Protein AF-A0A6J7LC42-F1 (afdb_monomer_lite)

Foldseek 3Di:
DVQVVVQVVQQVVCVVVVHDRDDRDDVVVCVVVVVVVVVVVVVVVVVVVVCCVVPNDDPPD

pLDDT: mean 85.82, std 9.2, range [67.62, 98.5]

Sequence (61 aa):
MAVAIADGIRSFWAKRRGREKPAPIDVEKLTPITIVVFVLLAALSLLLLAADIFNPVQLNL

Structure (mmCIF, N/CA/C/O backbone):
data_AF-A0A6J7LC42-F1
#
_entry.id   AF-A0A6J7LC42-F1
#
loop_
_atom_site.group_PDB
_atom_site.id
_atom_site.type_symbol
_atom_site.label_atom_id
_atom_site.label_alt_id
_atom_site.label_comp_id
_atom_site.label_asym_id
_atom_site.label_entity_id
_atom_site.label_seq_id
_atom_site.pdbx_PDB_ins_code
_atom_site.Cartn_x
_atom_site.Cartn_y
_atom_site.Cartn_z
_atom_site.occupancy
_atom_site.B_iso_or_equiv
_atom_site.auth_seq_id
_atom_site.auth_comp_id
_atom_site.auth_asym_id
_atom_site.auth_atom_id
_atom_site.pdbx_PDB_model_num
ATOM 1 N N . MET A 1 1 ? 9.506 8.705 -6.618 1.00 67.62 1 MET A N 1
ATOM 2 C CA . MET A 1 1 ? 10.898 8.246 -6.382 1.00 67.62 1 MET A CA 1
ATOM 3 C C . MET A 1 1 ? 11.060 6.734 -6.565 1.00 67.62 1 MET A C 1
ATOM 5 O O . MET A 1 1 ? 11.882 6.349 -7.380 1.00 67.62 1 MET A O 1
ATOM 9 N N . ALA A 1 2 ? 10.262 5.873 -5.914 1.00 74.56 2 ALA A N 1
ATOM 10 C CA . ALA A 1 2 ? 10.404 4.407 -6.014 1.00 74.56 2 ALA A CA 1
ATOM 11 C C . ALA A 1 2 ? 10.285 3.833 -7.444 1.00 74.56 2 ALA A C 1
ATOM 13 O O . ALA A 1 2 ? 11.106 3.015 -7.851 1.00 74.56 2 ALA A O 1
ATOM 14 N N . VAL A 1 3 ? 9.314 4.307 -8.232 1.00 75.88 3 VAL A N 1
ATOM 15 C CA . VAL A 1 3 ? 9.104 3.838 -9.615 1.00 75.88 3 VAL A CA 1
ATOM 16 C C . VAL A 1 3 ? 10.276 4.206 -10.528 1.00 75.88 3 VAL A C 1
ATOM 18 O O . VAL A 1 3 ? 10.774 3.365 -11.264 1.00 75.88 3 VAL A O 1
ATOM 21 N N . ALA A 1 4 ? 10.797 5.429 -10.400 1.00 76.81 4 ALA A N 1
ATOM 22 C CA . ALA A 1 4 ? 11.961 5.883 -11.158 1.00 76.81 4 ALA A CA 1
ATOM 23 C C . ALA A 1 4 ? 13.239 5.095 -10.813 1.00 76.81 4 ALA A C 1
ATOM 25 O O . ALA A 1 4 ? 14.063 4.853 -11.690 1.00 76.81 4 ALA A O 1
ATOM 26 N N . ILE A 1 5 ? 13.396 4.658 -9.557 1.00 81.38 5 ILE A N 1
ATOM 27 C CA . ILE A 1 5 ? 14.506 3.786 -9.142 1.00 81.38 5 ILE A CA 1
ATOM 28 C C . ILE A 1 5 ? 14.346 2.394 -9.768 1.00 81.38 5 ILE A C 1
ATOM 30 O O . ILE A 1 5 ? 15.305 1.864 -10.329 1.00 81.38 5 ILE A O 1
ATOM 34 N N . ALA A 1 6 ? 13.140 1.821 -9.733 1.00 79.94 6 ALA A N 1
ATOM 35 C CA . ALA A 1 6 ? 12.853 0.523 -10.344 1.00 79.94 6 ALA A CA 1
ATOM 36 C C . ALA A 1 6 ? 13.073 0.535 -11.870 1.00 79.94 6 ALA A C 1
ATOM 38 O O . ALA A 1 6 ? 13.696 -0.382 -12.414 1.00 79.94 6 ALA A O 1
ATOM 39 N N . ASP A 1 7 ? 12.646 1.602 -12.547 1.00 81.38 7 ASP A N 1
ATOM 40 C CA . ASP A 1 7 ? 12.898 1.812 -13.975 1.00 81.38 7 ASP A CA 1
ATOM 41 C C . ASP A 1 7 ? 14.377 2.078 -14.274 1.00 81.38 7 ASP A C 1
ATOM 43 O O . ASP A 1 7 ? 14.917 1.569 -15.261 1.00 81.38 7 ASP A O 1
ATOM 47 N N . GLY A 1 8 ? 15.079 2.809 -13.406 1.00 80.56 8 GLY A N 1
ATOM 48 C CA . GLY A 1 8 ? 16.528 2.997 -13.484 1.00 80.56 8 GLY A CA 1
ATOM 49 C C . GLY A 1 8 ? 17.284 1.667 -13.424 1.00 80.56 8 GLY A C 1
ATOM 50 O O . GLY A 1 8 ? 18.136 1.394 -14.270 1.00 80.56 8 GLY A O 1
ATOM 51 N N . ILE A 1 9 ? 16.910 0.784 -12.496 1.00 83.06 9 ILE A N 1
ATOM 52 C CA . ILE A 1 9 ? 17.509 -0.551 -12.351 1.00 83.06 9 ILE A CA 1
ATOM 53 C C . ILE A 1 9 ? 17.195 -1.430 -13.569 1.00 83.06 9 ILE A C 1
ATOM 55 O O . ILE A 1 9 ? 18.098 -2.066 -14.123 1.00 83.06 9 ILE A O 1
ATOM 59 N N . ARG A 1 10 ? 15.935 -1.452 -14.026 1.00 81.19 10 ARG A N 1
ATOM 60 C CA . ARG A 1 10 ? 15.511 -2.230 -15.203 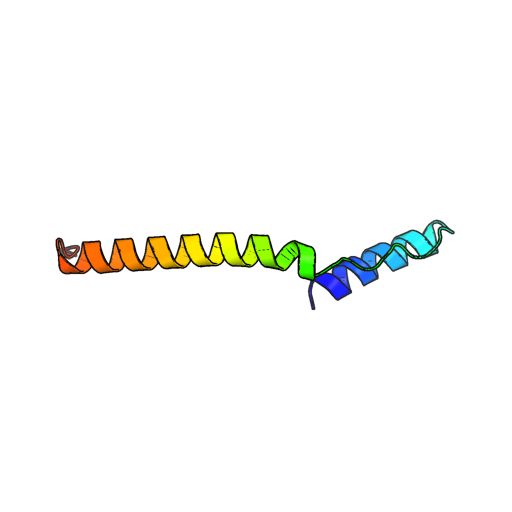1.00 81.19 10 ARG A CA 1
ATOM 61 C C . ARG A 1 10 ? 16.189 -1.765 -16.486 1.00 81.19 10 ARG A C 1
ATOM 63 O O . ARG A 1 10 ? 16.658 -2.596 -17.262 1.00 81.19 10 ARG A O 1
ATOM 70 N N . SER A 1 11 ? 16.269 -0.456 -16.700 1.00 79.81 11 SER A N 1
ATOM 71 C CA . SER A 1 11 ? 16.921 0.121 -17.877 1.00 79.81 11 SER A CA 1
ATOM 72 C C . SER A 1 11 ? 18.432 -0.107 -17.874 1.00 79.81 11 SER A C 1
ATOM 74 O O . SER A 1 11 ? 18.992 -0.434 -18.921 1.00 79.81 11 SER A O 1
ATOM 76 N N . PHE A 1 12 ? 19.084 -0.043 -16.709 1.00 79.81 12 PHE A N 1
ATOM 77 C CA . PHE A 1 12 ? 20.496 -0.397 -16.563 1.00 79.81 12 PHE A CA 1
ATOM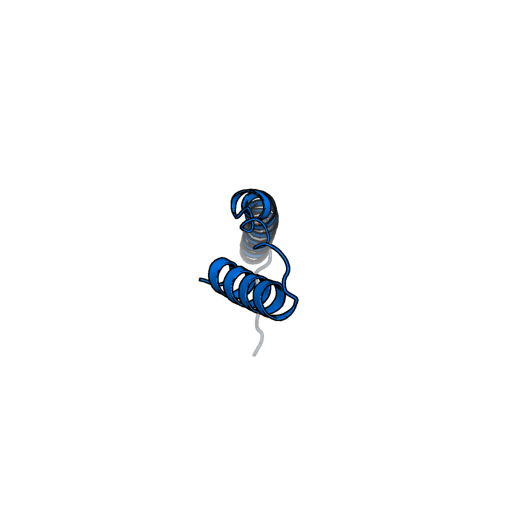 78 C C . PHE A 1 12 ? 20.751 -1.872 -16.909 1.00 79.81 12 PHE A C 1
ATOM 80 O O . PHE A 1 12 ? 21.651 -2.188 -17.690 1.00 79.81 12 PHE A O 1
ATOM 87 N N . TRP A 1 13 ? 19.913 -2.781 -16.405 1.00 80.38 13 TRP A N 1
ATOM 88 C CA . TRP A 1 13 ? 19.994 -4.212 -16.716 1.00 80.38 13 TRP A CA 1
ATOM 89 C C . TRP A 1 13 ? 19.690 -4.548 -18.183 1.00 80.38 13 TRP A C 1
ATOM 91 O O . TRP A 1 13 ? 20.284 -5.478 -18.730 1.00 80.38 13 TRP A O 1
ATOM 101 N N . ALA A 1 14 ? 18.773 -3.822 -18.827 1.00 80.62 14 ALA A N 1
ATOM 102 C CA . ALA A 1 14 ? 18.470 -3.988 -20.249 1.00 80.62 14 ALA A CA 1
ATOM 103 C C . ALA A 1 14 ? 19.635 -3.519 -21.130 1.00 80.62 14 ALA A C 1
ATOM 105 O O . ALA A 1 14 ? 20.085 -4.272 -21.994 1.00 80.62 14 ALA A O 1
ATOM 106 N N . LYS A 1 15 ? 20.212 -2.351 -20.813 1.00 78.19 15 LYS A N 1
ATOM 107 C CA . LYS A 1 15 ? 21.397 -1.807 -21.491 1.00 78.19 15 LYS A CA 1
ATOM 108 C C . LYS A 1 15 ? 22.601 -2.745 -21.371 1.00 78.19 15 LYS A C 1
ATOM 110 O O . LYS A 1 15 ? 23.308 -2.962 -22.348 1.00 78.19 15 LYS A O 1
ATOM 115 N N . ARG A 1 16 ? 22.796 -3.370 -20.202 1.00 81.12 16 ARG A N 1
ATOM 116 C CA . ARG A 1 16 ? 23.874 -4.351 -19.977 1.00 81.12 16 ARG A CA 1
ATOM 117 C C . ARG A 1 16 ? 23.667 -5.677 -20.722 1.00 81.12 16 ARG A C 1
ATOM 119 O O . ARG A 1 16 ? 24.639 -6.367 -20.994 1.00 81.12 16 ARG A O 1
ATOM 126 N N . ARG A 1 17 ? 22.421 -6.028 -21.057 1.00 81.62 17 ARG A N 1
ATOM 127 C CA . ARG A 1 17 ? 22.063 -7.215 -21.857 1.00 81.62 17 ARG A CA 1
ATOM 128 C C . ARG A 1 17 ? 21.887 -6.919 -23.354 1.00 81.62 17 ARG A C 1
ATOM 130 O O . ARG A 1 17 ? 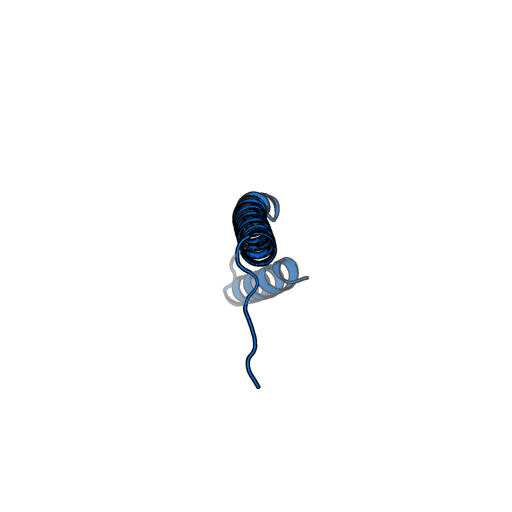21.422 -7.797 -24.072 1.00 81.62 17 ARG A O 1
ATOM 137 N N . GLY A 1 18 ? 22.218 -5.708 -23.817 1.00 77.31 18 GLY A N 1
ATOM 138 C CA . GLY A 1 18 ? 22.071 -5.307 -25.223 1.00 77.31 18 GLY A CA 1
ATOM 139 C C . GLY A 1 18 ? 20.619 -5.276 -25.716 1.00 77.31 18 GLY A C 1
ATOM 140 O O . GLY A 1 18 ? 20.382 -5.350 -26.916 1.00 77.31 18 GLY A O 1
ATOM 141 N N . ARG A 1 19 ? 19.644 -5.211 -24.800 1.00 73.81 19 ARG A N 1
ATOM 142 C CA . ARG A 1 19 ? 18.214 -5.149 -25.124 1.00 73.81 19 ARG A CA 1
ATOM 143 C C . ARG A 1 19 ? 17.721 -3.710 -25.074 1.00 73.81 19 ARG A C 1
ATOM 145 O O . ARG A 1 19 ? 18.225 -2.900 -24.295 1.00 73.81 19 ARG A O 1
ATOM 152 N N . GLU A 1 20 ? 16.718 -3.420 -25.892 1.00 70.56 20 GLU A N 1
ATOM 153 C CA . GLU A 1 20 ? 16.043 -2.125 -25.900 1.00 70.56 20 GLU A CA 1
ATOM 154 C C . GLU A 1 20 ? 15.471 -1.782 -24.518 1.00 70.56 20 GLU A C 1
ATOM 156 O O . GLU A 1 20 ? 15.198 -2.655 -23.684 1.00 70.56 20 GLU A O 1
ATOM 161 N N . LYS A 1 21 ? 15.347 -0.478 -24.251 1.00 72.62 21 LYS A N 1
ATOM 162 C CA . LYS A 1 21 ? 14.923 0.031 -22.947 1.00 72.62 21 LYS A CA 1
ATOM 163 C C . LYS A 1 21 ? 13.499 -0.472 -22.643 1.00 72.62 21 LYS A C 1
ATOM 165 O O . LYS A 1 21 ? 12.612 -0.257 -23.464 1.00 72.62 21 LYS A O 1
ATOM 170 N N . PRO A 1 22 ? 13.261 -1.116 -21.485 1.00 72.81 22 PRO A N 1
ATOM 171 C CA . PRO A 1 22 ? 11.930 -1.579 -21.118 1.00 72.81 22 PRO A CA 1
ATOM 172 C C . PRO A 1 22 ? 10.983 -0.385 -20.963 1.00 72.81 22 PRO A C 1
ATOM 174 O O . PRO A 1 22 ? 11.413 0.694 -20.545 1.00 72.81 22 PRO A O 1
ATOM 177 N N . ALA A 1 23 ? 9.710 -0.591 -21.311 1.00 77.00 23 ALA A N 1
ATOM 178 C CA . ALA A 1 23 ? 8.672 0.426 -21.179 1.00 77.00 23 ALA A CA 1
ATOM 179 C C . ALA A 1 23 ? 8.601 0.954 -19.729 1.00 77.00 23 ALA A C 1
ATOM 181 O O . ALA A 1 23 ? 8.776 0.153 -18.801 1.00 77.00 23 ALA A O 1
ATOM 182 N N . PRO A 1 24 ? 8.359 2.268 -19.530 1.00 77.88 24 PRO A N 1
ATOM 183 C CA . PRO A 1 24 ? 8.189 2.848 -18.202 1.00 77.88 24 PRO A CA 1
ATOM 184 C C . PRO A 1 24 ? 7.093 2.133 -17.415 1.00 77.88 24 PRO A C 1
ATOM 186 O O . PRO A 1 24 ? 6.093 1.689 -17.985 1.00 77.88 24 PRO A O 1
ATOM 189 N N . ILE A 1 25 ? 7.267 2.026 -16.101 1.00 79.31 25 ILE A N 1
ATOM 190 C CA . ILE A 1 25 ? 6.213 1.493 -15.239 1.00 79.31 25 ILE A CA 1
ATOM 191 C C . ILE A 1 25 ? 5.058 2.503 -15.188 1.00 79.31 25 ILE A C 1
ATOM 193 O O . ILE A 1 25 ? 5.222 3.627 -14.714 1.00 79.31 25 ILE A O 1
ATOM 197 N N . ASP A 1 26 ? 3.872 2.068 -15.618 1.00 84.06 26 ASP A N 1
ATOM 198 C CA . ASP A 1 26 ? 2.634 2.837 -15.476 1.00 84.06 26 ASP A CA 1
ATOM 199 C C . ASP A 1 26 ? 2.255 2.976 -14.003 1.00 84.06 26 ASP A C 1
ATOM 201 O O . ASP A 1 26 ? 1.708 2.062 -13.377 1.00 84.06 26 ASP A O 1
ATOM 205 N N . VAL A 1 27 ? 2.517 4.156 -13.454 1.00 83.31 27 VAL A N 1
ATOM 206 C CA . VAL A 1 27 ? 2.163 4.504 -12.074 1.00 83.31 27 VAL A CA 1
ATOM 207 C C . VAL A 1 27 ? 0.647 4.480 -11.873 1.00 83.31 27 VAL A C 1
ATOM 209 O O . VAL A 1 27 ? 0.169 4.083 -10.815 1.00 83.31 27 VAL A O 1
ATOM 212 N N . GLU A 1 28 ? -0.111 4.818 -12.917 1.00 88.75 28 GLU A N 1
ATOM 213 C CA . GLU A 1 28 ? -1.576 4.797 -12.920 1.00 88.75 28 GLU A CA 1
ATOM 214 C C . GLU A 1 28 ? -2.150 3.408 -12.644 1.00 88.75 28 GLU A C 1
ATOM 216 O O . GLU A 1 28 ? -3.210 3.302 -12.038 1.00 88.75 28 GLU A O 1
ATOM 221 N N . LYS A 1 29 ? -1.433 2.332 -12.996 1.00 86.50 29 LYS A N 1
ATOM 222 C CA . LYS A 1 29 ? -1.856 0.958 -12.680 1.00 86.50 29 LYS A CA 1
ATOM 223 C C . LYS A 1 29 ? -1.664 0.601 -11.204 1.00 86.50 29 LYS A C 1
ATOM 225 O O . LYS A 1 29 ? -2.288 -0.343 -10.727 1.00 86.50 29 LYS A O 1
ATOM 230 N N . LEU A 1 30 ? -0.828 1.340 -10.472 1.00 88.81 30 LEU A N 1
ATOM 231 C CA . LEU A 1 30 ? -0.617 1.158 -9.031 1.00 88.81 30 LEU A CA 1
ATOM 232 C C . LEU A 1 30 ? -1.617 1.970 -8.198 1.00 88.81 30 LEU A C 1
ATOM 234 O O . LEU A 1 30 ? -1.928 1.588 -7.071 1.00 88.81 30 LEU A O 1
ATOM 238 N N . THR A 1 31 ? -2.157 3.057 -8.754 1.00 93.50 31 THR A N 1
ATOM 239 C CA . THR A 1 31 ? -3.130 3.930 -8.082 1.00 93.50 31 THR A CA 1
ATOM 240 C C . THR A 1 31 ? -4.363 3.179 -7.548 1.00 93.50 31 THR A C 1
ATOM 242 O O . THR A 1 31 ? -4.700 3.395 -6.383 1.00 93.50 31 THR A O 1
ATOM 245 N N . PRO A 1 32 ? -5.006 2.251 -8.293 1.00 94.62 32 PRO A N 1
ATOM 246 C CA . PRO A 1 32 ? -6.144 1.483 -7.786 1.00 94.62 32 PRO A CA 1
ATOM 247 C C . PRO A 1 32 ? -5.801 0.657 -6.545 1.00 94.62 32 PRO A C 1
ATOM 249 O O . PRO A 1 32 ? -6.591 0.601 -5.608 1.00 94.62 32 PRO A O 1
ATOM 252 N N . ILE A 1 33 ? -4.608 0.055 -6.503 1.00 95.38 33 ILE A N 1
ATOM 253 C CA . ILE A 1 33 ? -4.151 -0.746 -5.359 1.00 95.38 33 ILE A CA 1
ATOM 254 C C . ILE A 1 33 ? -3.985 0.150 -4.133 1.00 95.38 33 ILE A C 1
ATOM 256 O O . ILE A 1 33 ? -4.467 -0.186 -3.052 1.00 95.38 33 ILE A O 1
ATOM 260 N N . THR A 1 34 ? -3.356 1.313 -4.306 1.00 95.31 34 THR A N 1
ATOM 261 C CA . THR A 1 34 ? -3.218 2.310 -3.239 1.00 95.31 34 THR A CA 1
ATOM 262 C C . THR A 1 34 ? -4.579 2.729 -2.692 1.00 95.31 34 THR A C 1
ATOM 264 O O . THR A 1 34 ? -4.742 2.798 -1.478 1.00 95.31 34 THR A O 1
ATOM 267 N N . ILE A 1 35 ? -5.567 2.955 -3.564 1.00 97.19 35 ILE A N 1
ATOM 268 C CA . ILE A 1 35 ? -6.932 3.308 -3.153 1.00 97.19 35 ILE A CA 1
ATOM 269 C C . ILE A 1 35 ? -7.565 2.177 -2.338 1.00 97.19 35 ILE A C 1
ATOM 271 O O . ILE A 1 35 ? -8.124 2.443 -1.278 1.00 97.19 35 ILE A O 1
ATOM 275 N N . VAL A 1 36 ? -7.446 0.921 -2.778 1.00 98.06 36 VAL A N 1
ATOM 276 C CA . VAL A 1 36 ? -7.985 -0.233 -2.037 1.00 98.06 36 VAL A CA 1
ATOM 277 C C . VAL A 1 36 ? -7.375 -0.326 -0.638 1.00 98.06 36 VAL A C 1
ATOM 279 O O . VAL A 1 36 ? -8.108 -0.439 0.345 1.00 98.06 36 VAL A O 1
ATOM 282 N N . VAL A 1 37 ? -6.047 -0.239 -0.532 1.00 97.88 37 VAL A N 1
ATOM 283 C CA . VAL A 1 37 ? -5.350 -0.272 0.763 1.00 97.88 37 VAL A CA 1
ATOM 284 C C . VAL A 1 37 ? -5.768 0.914 1.632 1.00 97.88 37 VAL A C 1
ATOM 286 O O . VAL A 1 37 ? -6.038 0.739 2.816 1.00 97.88 37 VAL A O 1
ATOM 289 N N . PHE A 1 38 ? -5.879 2.109 1.053 1.00 98.19 38 PHE A N 1
ATOM 290 C CA . PHE A 1 38 ? -6.310 3.307 1.767 1.00 98.19 38 PHE A CA 1
ATOM 291 C C . PHE A 1 38 ? -7.731 3.171 2.327 1.00 98.19 38 PHE A C 1
ATOM 293 O O . PHE A 1 38 ? -7.950 3.478 3.497 1.00 98.19 38 PHE A O 1
ATOM 300 N N . VAL A 1 39 ? -8.679 2.661 1.535 1.00 98.50 39 VAL A N 1
ATOM 301 C CA . VAL A 1 39 ? -10.055 2.410 1.994 1.00 98.50 39 VAL A CA 1
ATOM 302 C C . VAL A 1 39 ? -10.073 1.380 3.120 1.00 98.50 39 VAL A C 1
ATOM 304 O O . VAL A 1 39 ? -10.770 1.585 4.109 1.00 98.50 39 VAL A O 1
ATOM 307 N N . LEU A 1 40 ? -9.283 0.309 3.012 1.00 98.44 40 LEU A N 1
ATOM 308 C CA . LEU A 1 40 ? -9.145 -0.688 4.077 1.00 98.44 40 LEU A CA 1
ATOM 309 C C . LEU A 1 40 ? -8.635 -0.069 5.380 1.00 98.44 40 LEU A C 1
ATOM 311 O O . LEU A 1 40 ? -9.220 -0.298 6.436 1.00 98.44 40 LEU A O 1
ATOM 315 N N . LEU A 1 41 ? -7.572 0.733 5.308 1.00 98.44 41 LEU A N 1
ATOM 316 C CA . LEU A 1 41 ? -7.022 1.409 6.480 1.00 98.44 41 LEU A CA 1
ATOM 317 C C . LEU A 1 41 ? -8.032 2.386 7.084 1.00 98.44 41 LEU A C 1
ATOM 319 O O . LEU A 1 41 ? -8.252 2.348 8.289 1.00 98.44 41 LEU A O 1
ATOM 323 N N . ALA A 1 42 ? -8.696 3.198 6.260 1.00 98.44 42 ALA A N 1
ATOM 324 C CA . ALA A 1 42 ? -9.726 4.124 6.723 1.00 98.44 42 ALA A CA 1
ATOM 325 C C . ALA A 1 42 ? -10.897 3.388 7.396 1.00 98.44 42 ALA A C 1
ATOM 327 O O . ALA A 1 42 ? -11.359 3.809 8.456 1.00 98.44 42 ALA A 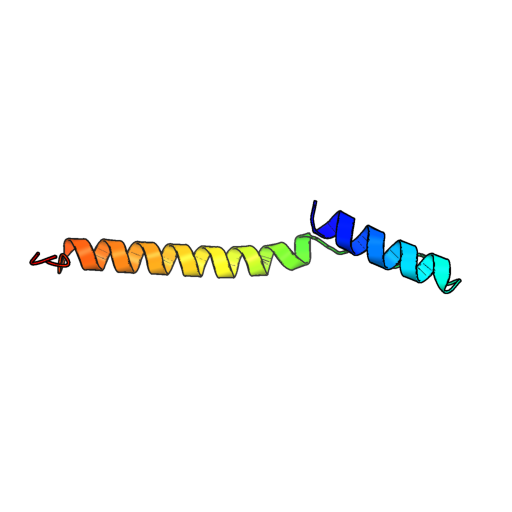O 1
ATOM 328 N N . ALA A 1 43 ? -11.343 2.265 6.828 1.00 98.50 43 ALA A N 1
ATOM 329 C CA . ALA A 1 43 ? -12.392 1.435 7.410 1.00 98.50 43 ALA A CA 1
ATOM 330 C C . ALA A 1 43 ? -11.974 0.855 8.769 1.00 98.50 43 ALA A C 1
ATOM 332 O O . ALA A 1 43 ? -12.748 0.927 9.721 1.00 98.50 43 ALA A O 1
ATOM 333 N N . LEU A 1 44 ? -10.749 0.334 8.883 1.00 98.12 44 LEU A N 1
ATOM 334 C CA . LEU A 1 44 ? -10.212 -0.156 10.156 1.00 98.12 44 LEU A CA 1
ATOM 335 C C . LEU A 1 44 ? -10.105 0.968 11.191 1.00 98.12 44 LEU A C 1
ATOM 337 O O . LEU A 1 44 ? -10.505 0.776 12.335 1.00 98.12 44 LEU A O 1
ATOM 341 N N . SER A 1 45 ? -9.625 2.149 10.798 1.00 97.69 45 SER A N 1
ATOM 342 C CA . SER A 1 45 ? -9.558 3.310 11.688 1.00 97.69 45 SER A CA 1
ATOM 343 C C . SER A 1 45 ? -10.937 3.726 12.19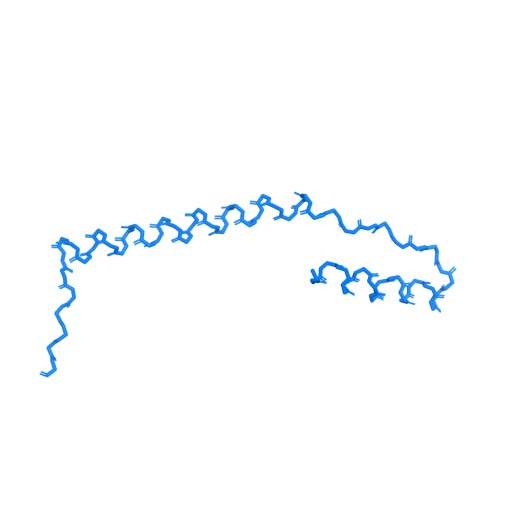9 1.00 97.69 45 SER A C 1
ATOM 345 O O . SER A 1 45 ? -11.092 3.953 13.395 1.00 97.69 45 SER A O 1
ATOM 347 N N . LEU A 1 46 ? -11.944 3.790 11.323 1.00 97.81 46 LEU A N 1
ATOM 348 C CA . LEU A 1 46 ? -13.322 4.107 11.713 1.00 97.81 46 LEU A CA 1
ATOM 349 C C . LEU A 1 46 ? -13.920 3.036 12.628 1.00 97.81 46 LEU A C 1
ATOM 351 O O . LEU A 1 46 ? -14.607 3.372 13.590 1.00 97.81 46 LEU A O 1
ATOM 355 N N . LEU A 1 47 ? -13.644 1.762 12.347 1.00 95.69 47 LEU A N 1
ATOM 356 C CA . LEU A 1 47 ? -14.091 0.646 13.174 1.00 95.69 47 LEU A CA 1
ATOM 357 C C . LEU A 1 47 ? -13.509 0.743 14.585 1.00 95.69 47 LEU A C 1
ATOM 359 O O . LEU A 1 47 ? -14.258 0.626 15.550 1.00 95.69 47 LEU A O 1
ATOM 363 N N . LEU A 1 48 ? -12.201 0.978 14.711 1.00 94.50 48 LEU A N 1
ATOM 364 C CA . LEU A 1 48 ? -11.541 1.109 16.012 1.00 94.50 48 LEU A CA 1
ATOM 365 C C . LEU A 1 48 ? -12.028 2.341 16.774 1.00 94.50 48 LEU A C 1
ATOM 367 O O . LEU A 1 48 ? -12.368 2.229 17.944 1.00 94.50 48 LEU A O 1
ATOM 371 N N . LEU A 1 49 ? -12.159 3.484 16.096 1.00 95.12 49 LEU A N 1
ATOM 372 C CA . LEU A 1 49 ? -12.722 4.692 16.696 1.00 95.12 49 LEU A CA 1
ATOM 373 C C . LEU A 1 49 ? -14.128 4.428 17.254 1.00 95.12 49 LEU A C 1
ATOM 375 O O . LEU A 1 49 ? -14.440 4.818 18.376 1.00 95.12 49 LEU A O 1
ATOM 379 N N . ALA A 1 50 ? -14.979 3.752 16.478 1.00 94.75 50 ALA A N 1
ATOM 380 C CA . ALA A 1 50 ? -16.303 3.366 16.943 1.00 94.75 50 ALA A CA 1
ATOM 381 C C . ALA A 1 50 ? -16.213 2.415 18.147 1.00 94.75 50 ALA A C 1
ATOM 383 O O . ALA A 1 50 ? -16.942 2.598 19.120 1.00 94.75 50 ALA A O 1
ATOM 384 N N . ALA A 1 51 ? -15.304 1.437 18.114 1.00 93.56 51 ALA A N 1
ATOM 385 C CA . ALA A 1 51 ? -15.083 0.519 19.226 1.00 93.56 51 ALA A CA 1
ATOM 386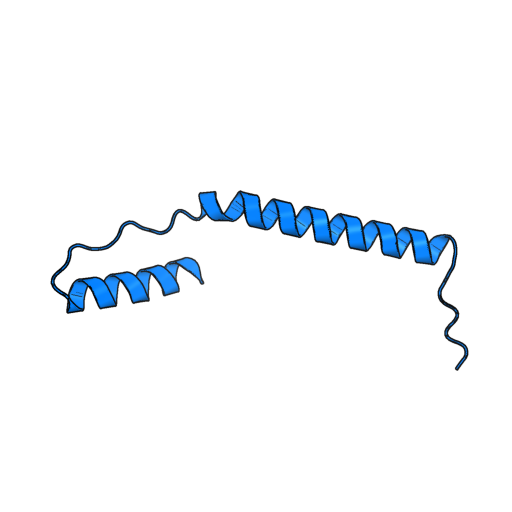 C C . ALA A 1 51 ? -14.687 1.259 20.512 1.00 93.56 51 ALA A C 1
ATOM 388 O O . ALA A 1 51 ? -15.265 0.971 21.553 1.00 93.56 51 ALA A O 1
ATOM 389 N N . ASP A 1 52 ? -13.800 2.251 20.440 1.00 92.44 52 ASP A N 1
ATOM 390 C CA . ASP A 1 52 ? -13.396 3.053 21.599 1.00 92.44 52 ASP A CA 1
ATOM 391 C C . ASP A 1 52 ? -14.543 3.915 22.150 1.00 92.44 52 ASP A C 1
ATOM 393 O O . ASP A 1 52 ? -14.646 4.111 23.360 1.00 92.44 52 ASP A O 1
ATOM 397 N N . ILE A 1 53 ? -15.435 4.412 21.283 1.00 91.62 53 ILE A N 1
ATOM 398 C CA . ILE A 1 53 ? -16.617 5.183 21.704 1.00 91.62 53 ILE A CA 1
ATOM 399 C C . ILE A 1 53 ? -17.617 4.294 22.455 1.00 91.62 53 ILE A C 1
ATOM 401 O O . ILE A 1 53 ? -18.175 4.716 23.467 1.00 91.62 53 ILE A O 1
ATOM 405 N N . PHE A 1 54 ? -17.876 3.082 21.958 1.00 92.00 54 PHE A N 1
ATOM 406 C CA . PHE A 1 54 ? -18.900 2.198 22.528 1.00 92.00 54 PHE A CA 1
ATOM 407 C C . PHE A 1 54 ? -18.384 1.300 23.657 1.00 92.00 54 PHE A C 1
ATOM 409 O O . PHE A 1 54 ? -19.130 0.991 24.584 1.00 92.00 54 PHE A O 1
ATOM 416 N N . ASN A 1 55 ? -17.132 0.862 23.580 1.00 86.62 55 ASN A N 1
ATOM 417 C CA . ASN A 1 55 ? -16.484 -0.020 24.543 1.00 86.62 55 ASN A CA 1
ATOM 418 C C . ASN A 1 55 ? -15.022 0.414 24.728 1.00 86.62 55 ASN A C 1
ATOM 420 O O . ASN A 1 55 ? -14.111 -0.259 24.232 1.00 86.62 55 ASN A O 1
ATOM 424 N N . PRO A 1 56 ? -14.796 1.547 25.413 1.00 82.00 56 PRO A N 1
ATOM 425 C CA . PRO A 1 56 ? -13.457 2.077 25.604 1.00 82.00 56 PRO A CA 1
ATOM 426 C C . PRO A 1 56 ? -12.570 1.035 26.281 1.00 82.00 56 PRO A C 1
ATOM 428 O O . PRO A 1 56 ? -12.935 0.453 27.309 1.00 82.00 56 PRO A O 1
ATOM 431 N N . VAL A 1 57 ? -11.388 0.810 25.710 1.00 78.69 57 VAL A N 1
ATOM 432 C CA . VAL A 1 57 ? -10.395 -0.097 26.285 1.00 78.69 57 VAL A CA 1
ATOM 433 C C . VAL A 1 57 ? -9.943 0.465 27.632 1.00 78.69 57 VAL A C 1
ATOM 435 O O . VAL A 1 57 ? -9.290 1.505 27.704 1.00 78.69 57 VAL A O 1
ATOM 438 N N . GLN A 1 58 ? -10.288 -0.224 28.719 1.00 81.44 58 GLN A N 1
ATOM 439 C CA . GLN A 1 58 ? -9.831 0.145 30.054 1.00 81.44 58 GLN A CA 1
ATOM 440 C C . GLN A 1 58 ? -8.425 -0.407 30.278 1.00 81.44 58 GLN A C 1
ATOM 442 O O . GLN A 1 58 ? -8.230 -1.604 30.489 1.00 81.44 58 GLN A O 1
ATOM 447 N N . LEU A 1 59 ? -7.433 0.479 30.227 1.00 80.50 59 LEU A N 1
ATOM 448 C CA . LEU A 1 59 ? -6.072 0.169 30.650 1.00 80.50 59 LEU A CA 1
ATOM 449 C C . LEU A 1 59 ? -6.035 0.205 32.183 1.00 80.50 59 LEU A C 1
ATOM 451 O O . LEU A 1 59 ? -5.788 1.251 32.777 1.00 80.50 59 LEU A O 1
ATOM 455 N N . ASN A 1 60 ? -6.343 -0.924 32.823 1.00 74.19 60 ASN A N 1
ATOM 456 C CA . ASN A 1 60 ? -6.187 -1.074 34.268 1.00 74.19 60 ASN A CA 1
ATOM 457 C C . ASN A 1 60 ? -4.704 -1.362 34.565 1.00 74.19 60 ASN A C 1
ATOM 459 O O . ASN A 1 60 ? -4.263 -2.509 34.468 1.00 74.19 60 ASN A O 1
ATOM 463 N N . LEU A 1 61 ? -3.944 -0.294 34.816 1.00 69.38 61 LEU A N 1
ATOM 464 C CA . LEU A 1 61 ? -2.532 -0.291 35.220 1.00 69.38 61 LEU A CA 1
ATOM 465 C C . LEU A 1 61 ? -2.412 -0.093 36.731 1.00 69.38 61 LEU A C 1
ATOM 467 O O . LEU A 1 61 ? -3.125 0.790 37.258 1.00 69.38 61 LEU A O 1
#

Radius of gyration: 21.68 Å; chains: 1; bounding box: 43×16×61 Å

Organism: NCBI:txid449393

Secondary structure (DSSP, 8-state):
-HHHHHHHHHHHHHHHTTPPPPPPP-GGGTHHHHHHHHHHHHHHHHHHHHHHHHS------